Protein AF-A0A212CZQ6-F1 (afdb_monomer_lite)

Sequence (162 aa):
MVTIPPRHYCMVANPVARDAQGTVLFDVTGQVRLRHADLEIRLAQDPFPLFPGEVLEKDITPLQVVLPNTALHLKALLDFEDKNGQKVVAGDEWLFEGPGTYIPQKEVEVIEIIQATVIKQNQALRLRARKECLDRDGKERVTGGVLKRCSRGWGGLSLDCR

Structure (mmCIF, N/CA/C/O backbone):
data_AF-A0A212CZQ6-F1
#
_entry.id   AF-A0A212CZQ6-F1
#
loop_
_atom_site.group_PDB
_atom_site.id
_atom_site.type_symbol
_atom_site.label_atom_id
_atom_site.label_alt_id
_atom_site.label_comp_id
_atom_site.label_asym_id
_atom_site.label_entity_id
_atom_site.label_seq_id
_atom_site.pdbx_PDB_ins_code
_atom_site.Cartn_x
_atom_site.Cartn_y
_atom_site.Cartn_z
_atom_site.occupancy
_atom_site.B_iso_or_equiv
_atom_site.auth_seq_id
_atom_site.auth_comp_id
_atom_site.auth_asym_id
_atom_site.auth_atom_id
_atom_site.pdbx_PDB_model_num
ATOM 1 N N . MET A 1 1 ? -18.126 -9.947 14.428 1.00 79.81 1 MET A N 1
ATOM 2 C CA . MET A 1 1 ? -16.671 -9.878 14.682 1.00 79.81 1 MET A CA 1
ATOM 3 C C . MET A 1 1 ? -15.978 -10.012 13.346 1.00 79.81 1 MET A C 1
ATOM 5 O O . MET A 1 1 ? -16.409 -10.841 12.553 1.00 79.81 1 MET A O 1
ATOM 9 N N . VAL A 1 2 ? -14.994 -9.161 13.078 1.00 87.56 2 VAL A N 1
ATOM 10 C CA . VAL A 1 2 ? -14.232 -9.173 11.828 1.00 87.56 2 VAL A CA 1
ATOM 11 C C . VAL A 1 2 ? -12.947 -9.951 12.074 1.00 87.56 2 VAL A C 1
ATOM 13 O O . VAL A 1 2 ? -12.206 -9.653 13.010 1.00 87.56 2 VAL A O 1
ATOM 16 N N . THR A 1 3 ? -12.705 -10.956 11.240 1.00 92.00 3 THR A N 1
ATOM 17 C CA . THR A 1 3 ? -11.547 -11.846 11.346 1.00 92.00 3 THR A CA 1
ATOM 18 C C . THR A 1 3 ? -10.702 -11.675 10.097 1.00 92.00 3 THR A C 1
ATOM 20 O O . THR A 1 3 ? -11.152 -12.028 9.010 1.00 92.00 3 THR A O 1
ATOM 23 N N . ILE A 1 4 ? -9.494 -11.125 10.229 1.00 92.56 4 ILE A N 1
ATOM 24 C CA . ILE A 1 4 ? -8.614 -10.880 9.080 1.00 92.56 4 ILE A CA 1
ATOM 25 C C . ILE A 1 4 ? -7.600 -12.026 8.990 1.00 92.56 4 ILE A C 1
ATOM 27 O O . ILE A 1 4 ? -6.736 -12.139 9.863 1.00 92.56 4 ILE A O 1
ATOM 31 N N . PRO A 1 5 ? -7.679 -12.889 7.963 1.00 94.06 5 PRO A N 1
ATOM 32 C CA . PRO A 1 5 ? -6.718 -13.966 7.787 1.00 94.06 5 PRO A CA 1
ATOM 33 C C . PRO A 1 5 ? -5.314 -13.428 7.454 1.00 94.06 5 PRO A C 1
ATOM 35 O O . PRO A 1 5 ? -5.162 -12.288 7.000 1.00 94.06 5 PRO A O 1
ATOM 38 N N . PRO A 1 6 ? -4.259 -14.247 7.624 1.00 93.00 6 PRO A N 1
ATOM 39 C CA . PRO A 1 6 ? -2.904 -13.869 7.240 1.00 93.00 6 PRO A CA 1
ATOM 40 C C . PRO A 1 6 ? -2.835 -13.403 5.782 1.00 93.00 6 PRO A C 1
ATOM 42 O O . PRO A 1 6 ? -3.503 -13.961 4.910 1.00 93.00 6 PRO A O 1
ATOM 45 N N . ARG A 1 7 ? -1.998 -12.396 5.507 1.00 92.50 7 ARG A N 1
ATOM 46 C CA . ARG A 1 7 ? -1.831 -11.775 4.176 1.00 92.50 7 ARG A CA 1
ATOM 47 C C . ARG A 1 7 ? -3.092 -11.118 3.600 1.00 92.50 7 ARG A C 1
ATOM 49 O O . ARG A 1 7 ? -3.167 -10.930 2.391 1.00 92.50 7 ARG A O 1
ATOM 56 N N . HIS A 1 8 ? -4.059 -10.764 4.437 1.00 95.06 8 HIS A N 1
ATOM 57 C CA . HIS A 1 8 ? -5.216 -9.971 4.039 1.00 95.06 8 HIS A CA 1
ATOM 58 C C . HIS A 1 8 ? -5.245 -8.651 4.807 1.00 95.06 8 HIS A C 1
ATOM 60 O O . HIS A 1 8 ? -4.565 -8.486 5.823 1.00 95.06 8 HIS A O 1
ATOM 66 N N . TYR A 1 9 ? -6.028 -7.713 4.294 1.00 95.31 9 TYR A N 1
ATOM 67 C CA . TYR A 1 9 ? -6.321 -6.442 4.931 1.00 95.31 9 TYR A CA 1
ATOM 68 C C . TYR A 1 9 ? -7.803 -6.108 4.777 1.00 95.31 9 TYR A C 1
ATOM 70 O O . TYR A 1 9 ? -8.488 -6.647 3.905 1.00 95.31 9 TYR A O 1
ATOM 78 N N . CYS A 1 10 ? -8.292 -5.202 5.612 1.00 94.38 10 CYS A N 1
ATOM 79 C CA . CYS A 1 10 ? -9.579 -4.547 5.417 1.00 94.38 10 CYS A CA 1
ATOM 80 C C . CYS A 1 10 ? -9.426 -3.036 5.612 1.00 94.38 10 CYS A C 1
ATOM 82 O O . CYS A 1 10 ? -8.460 -2.585 6.236 1.00 94.38 10 CYS A O 1
ATOM 84 N N . MET A 1 11 ? -10.380 -2.260 5.100 1.00 94.00 11 MET A N 1
ATOM 85 C CA . MET A 1 11 ? -10.419 -0.810 5.314 1.00 94.00 11 MET A CA 1
ATOM 86 C C . MET A 1 11 ? -11.622 -0.460 6.176 1.00 94.00 11 MET A C 1
ATOM 88 O O . MET A 1 11 ? -12.754 -0.823 5.854 1.00 94.00 11 MET A O 1
ATOM 92 N N . VAL A 1 12 ? -11.359 0.212 7.293 1.00 94.44 12 VAL A N 1
ATOM 93 C CA . VAL A 1 12 ? -12.375 0.679 8.233 1.00 94.44 12 VAL A CA 1
ATOM 94 C C . VAL A 1 12 ? -12.494 2.190 8.096 1.00 94.44 12 VAL A C 1
ATOM 96 O O . VAL A 1 12 ? -11.519 2.911 8.306 1.00 94.44 12 VAL A O 1
ATOM 99 N N . ALA A 1 13 ? -13.691 2.656 7.760 1.00 94.56 13 ALA A N 1
ATOM 100 C CA . ALA A 1 13 ? -14.052 4.060 7.766 1.00 94.56 13 ALA A CA 1
ATOM 101 C C . ALA A 1 13 ? -14.494 4.497 9.164 1.00 94.56 13 ALA A C 1
ATOM 103 O O . ALA A 1 13 ? -15.156 3.751 9.893 1.00 94.56 13 ALA A O 1
ATOM 104 N N . ASN A 1 14 ? -14.151 5.738 9.507 1.00 93.31 14 ASN A N 1
ATOM 105 C CA . ASN A 1 14 ? -14.365 6.336 10.823 1.00 93.31 14 ASN A CA 1
ATOM 106 C C . ASN A 1 14 ? -13.735 5.521 11.967 1.00 93.31 14 ASN A C 1
ATOM 108 O O . ASN A 1 14 ? -14.438 5.164 12.914 1.00 93.31 14 ASN A O 1
ATOM 112 N N . PRO A 1 15 ? -12.431 5.199 11.899 1.00 93.25 15 PRO A N 1
ATOM 113 C CA . PRO A 1 15 ? -11.784 4.358 12.894 1.00 93.25 15 PRO A CA 1
ATOM 114 C C . PRO A 1 15 ? -11.817 4.997 14.283 1.00 93.25 15 PRO A C 1
ATOM 116 O O . PRO A 1 15 ? -11.738 6.222 14.436 1.00 93.25 15 PRO A O 1
ATOM 119 N N . VAL A 1 16 ? -11.860 4.158 15.316 1.00 92.31 16 VAL A N 1
ATOM 120 C CA . VAL A 1 16 ? -11.721 4.623 16.700 1.00 92.31 16 VAL A CA 1
ATOM 121 C C . VAL A 1 16 ? -10.417 5.398 16.922 1.00 92.31 16 VAL A C 1
ATOM 123 O O . VAL A 1 16 ? -9.350 5.065 16.395 1.00 92.31 16 VAL A O 1
ATOM 126 N N . ALA A 1 17 ? -10.497 6.452 17.730 1.00 89.56 17 ALA A N 1
ATOM 127 C CA . ALA A 1 17 ? -9.328 7.151 18.235 1.00 89.56 17 ALA A CA 1
ATOM 128 C C . ALA A 1 17 ? -8.686 6.302 19.341 1.00 89.56 17 ALA A C 1
ATOM 130 O O . ALA A 1 17 ? -9.352 5.913 20.304 1.00 89.56 17 ALA A O 1
ATOM 131 N N . ARG A 1 18 ? -7.394 6.008 19.187 1.00 88.69 18 ARG A N 1
ATOM 132 C CA . ARG A 1 18 ? -6.604 5.253 20.163 1.00 88.69 18 ARG A CA 1
ATOM 133 C C . ARG A 1 18 ? -5.552 6.150 20.799 1.00 88.69 18 ARG A C 1
ATOM 135 O O . ARG A 1 18 ? -5.049 7.063 20.144 1.00 88.69 18 ARG A O 1
ATOM 142 N N . ASP A 1 19 ? -5.248 5.895 22.065 1.00 88.69 19 ASP A N 1
ATOM 143 C CA . ASP A 1 19 ? -4.104 6.503 22.743 1.00 88.69 19 ASP A CA 1
ATOM 144 C C . ASP A 1 19 ? -2.771 5.878 22.282 1.00 88.69 19 ASP A C 1
ATOM 146 O O . ASP A 1 19 ? -2.735 4.954 21.463 1.00 88.69 19 ASP A O 1
ATOM 150 N N . ALA A 1 20 ? -1.654 6.379 22.817 1.00 85.69 20 ALA A N 1
ATOM 151 C CA . ALA A 1 20 ? -0.321 5.853 22.520 1.00 85.69 20 ALA A CA 1
ATOM 152 C C . ALA A 1 20 ? -0.119 4.399 22.997 1.00 85.69 20 ALA A C 1
ATOM 154 O O . ALA A 1 20 ? 0.784 3.721 22.511 1.00 85.69 20 ALA A O 1
ATOM 155 N N . GLN A 1 21 ? -0.945 3.916 23.931 1.00 84.25 21 GLN A N 1
ATOM 156 C CA . GLN A 1 21 ? -0.948 2.532 24.405 1.00 84.25 21 GLN A CA 1
ATOM 157 C C . GLN A 1 21 ? -1.866 1.611 23.577 1.00 84.25 21 GLN A C 1
ATOM 159 O O . GLN A 1 21 ? -1.878 0.402 23.804 1.00 84.25 21 GLN A O 1
ATOM 164 N N . GLY A 1 22 ? -2.610 2.147 22.603 1.00 80.00 22 GLY A N 1
ATOM 165 C CA . GLY A 1 22 ? -3.551 1.394 21.774 1.00 80.00 22 GLY A CA 1
ATOM 166 C C . GLY A 1 22 ? -4.936 1.196 22.400 1.00 80.00 22 GLY A C 1
ATOM 167 O O . GLY A 1 22 ? -5.752 0.464 21.835 1.00 80.00 22 GLY A O 1
ATOM 168 N N . THR A 1 23 ? -5.233 1.848 23.524 1.00 85.12 23 THR A N 1
ATOM 169 C CA . THR A 1 23 ? -6.539 1.810 24.191 1.00 85.12 23 THR A CA 1
ATOM 170 C C . THR A 1 23 ? -7.524 2.737 23.486 1.00 85.12 23 THR A C 1
ATOM 172 O O . THR A 1 23 ? -7.168 3.818 23.019 1.00 85.12 23 THR A O 1
ATOM 175 N N . VAL A 1 24 ? -8.787 2.320 23.409 1.00 87.62 24 VAL A N 1
ATOM 176 C CA . VAL A 1 24 ? -9.865 3.110 22.800 1.00 87.62 24 VAL A CA 1
ATOM 177 C C . VAL A 1 24 ? -10.220 4.298 23.694 1.00 87.62 24 VAL A C 1
ATOM 179 O O . VAL A 1 24 ? -10.447 4.132 24.892 1.00 87.62 24 VAL A O 1
ATOM 182 N N . LEU A 1 25 ? -10.289 5.492 23.104 1.00 88.44 25 LEU A N 1
ATOM 183 C CA . LEU A 1 25 ? -10.687 6.711 23.802 1.00 88.44 25 LEU A CA 1
ATOM 184 C C . LEU A 1 25 ? -12.213 6.841 23.862 1.00 88.44 25 LEU A C 1
ATOM 186 O O . LEU A 1 25 ? -12.910 6.638 22.865 1.00 88.44 25 LEU A O 1
ATOM 190 N N . PHE A 1 26 ? -12.715 7.251 25.024 1.00 88.38 26 PHE A N 1
ATOM 191 C CA . PHE A 1 26 ? -14.130 7.530 25.262 1.00 88.38 26 PHE A CA 1
ATOM 192 C C . PHE A 1 26 ? -14.348 9.024 25.500 1.00 88.38 26 PHE A C 1
ATOM 194 O O . PHE A 1 26 ? -13.479 9.717 26.030 1.00 88.38 26 PHE A O 1
ATOM 201 N N . ASP A 1 27 ? -15.508 9.514 25.082 1.00 87.12 27 ASP A N 1
ATOM 202 C CA . ASP A 1 27 ? -15.975 10.866 25.361 1.00 87.12 27 ASP A CA 1
ATOM 203 C C . ASP A 1 27 ? -16.577 10.967 26.775 1.00 87.12 27 ASP A C 1
ATOM 205 O O . ASP A 1 27 ? -16.827 9.957 27.439 1.00 87.12 27 ASP A O 1
ATOM 209 N N . VAL A 1 28 ? -16.864 12.187 27.233 1.00 88.31 28 VAL A N 1
ATOM 210 C CA . VAL A 1 28 ? -17.468 12.473 28.551 1.00 88.31 28 VAL A CA 1
ATOM 211 C C . VAL A 1 28 ? -18.821 11.783 28.768 1.00 88.31 28 VAL A C 1
ATOM 213 O O . VAL A 1 28 ? -19.244 11.576 29.901 1.00 88.31 28 VAL A O 1
ATOM 216 N N . THR A 1 29 ? -19.494 11.409 27.681 1.00 87.50 29 THR A N 1
ATOM 217 C CA . THR A 1 29 ? -20.778 10.695 27.660 1.00 87.50 29 THR A CA 1
ATOM 218 C C . THR A 1 29 ? -20.631 9.171 27.718 1.00 87.50 29 THR A C 1
ATOM 220 O O . THR A 1 29 ? -21.634 8.462 27.773 1.00 87.50 29 THR A O 1
ATOM 223 N N . GLY A 1 30 ? -19.401 8.647 27.687 1.00 83.56 30 GLY A N 1
ATOM 224 C CA . GLY A 1 30 ? -19.118 7.214 27.583 1.00 83.56 30 GLY A CA 1
ATOM 225 C C . GLY A 1 30 ? -19.221 6.655 26.159 1.00 83.56 30 GLY A C 1
ATOM 226 O O . GLY A 1 30 ? -19.058 5.450 25.966 1.00 83.56 30 GLY A O 1
ATOM 227 N N . GLN A 1 31 ? -19.468 7.499 25.151 1.00 86.56 31 GLN A N 1
ATOM 228 C CA . GLN A 1 31 ? -19.434 7.090 23.747 1.00 86.56 31 GLN A CA 1
ATOM 229 C C . GLN A 1 31 ? -17.990 6.969 23.242 1.00 86.56 31 GLN A C 1
ATOM 231 O O . GLN A 1 31 ? -17.095 7.685 23.684 1.00 86.56 31 GLN A O 1
ATOM 236 N N . VAL A 1 32 ? -17.750 6.056 22.301 1.00 88.38 32 VAL A N 1
ATOM 237 C CA . VAL A 1 32 ? -16.430 5.871 21.687 1.00 88.38 32 VAL A CA 1
ATOM 238 C C . VAL A 1 32 ? -16.084 7.067 20.805 1.00 88.38 32 VAL A C 1
ATOM 240 O O . VAL A 1 32 ? -16.889 7.485 19.972 1.00 88.38 32 VAL A O 1
ATOM 243 N N . ARG A 1 33 ? -14.868 7.595 20.954 1.00 90.00 33 ARG A N 1
ATOM 244 C CA . ARG A 1 33 ? -14.374 8.693 20.125 1.00 90.00 33 ARG A CA 1
ATOM 245 C C . ARG A 1 33 ? -13.879 8.156 18.784 1.00 90.00 33 ARG A C 1
ATOM 247 O O . ARG A 1 33 ? -12.990 7.307 18.745 1.00 90.00 33 ARG A O 1
ATOM 254 N N . LEU A 1 34 ? -14.423 8.676 17.687 1.00 90.94 34 LEU A N 1
ATOM 255 C CA . LEU A 1 34 ? -14.062 8.286 16.321 1.00 90.94 34 LEU A CA 1
ATOM 256 C C . LEU A 1 34 ? -13.257 9.384 15.622 1.00 90.94 34 LEU A C 1
ATOM 258 O O . LEU A 1 34 ? -13.418 10.574 15.901 1.00 90.94 34 LEU A O 1
ATOM 262 N N . ARG A 1 35 ? -12.414 8.981 14.672 1.00 89.88 35 ARG A N 1
ATOM 263 C CA . ARG A 1 35 ? -11.807 9.878 13.686 1.00 89.88 35 ARG A CA 1
ATOM 264 C C . ARG A 1 35 ? -12.723 9.949 12.471 1.00 89.88 35 ARG A C 1
ATOM 266 O O . ARG A 1 35 ? -12.646 9.113 11.577 1.00 89.88 35 ARG A O 1
ATOM 273 N N . HIS A 1 36 ? -13.641 10.910 12.481 1.00 87.38 36 HIS A N 1
ATOM 274 C CA . HIS A 1 36 ? -14.606 11.083 11.397 1.00 87.38 36 HIS A CA 1
ATOM 275 C C . HIS A 1 36 ? -13.915 11.402 10.066 1.00 87.38 36 HIS A C 1
ATOM 277 O O . HIS A 1 36 ? -12.978 12.196 10.040 1.00 87.38 36 HIS A O 1
ATOM 283 N N . ALA A 1 37 ? -14.416 10.802 8.982 1.00 87.62 37 ALA A N 1
ATOM 284 C CA . ALA A 1 37 ? -13.892 10.935 7.619 1.00 87.62 37 ALA A CA 1
ATOM 285 C C . ALA A 1 37 ? -12.425 10.495 7.448 1.00 87.62 37 ALA A C 1
ATOM 287 O O . ALA A 1 37 ? -11.780 10.863 6.470 1.00 87.62 37 ALA A O 1
ATOM 288 N N . ASP A 1 38 ? -11.909 9.693 8.383 1.00 90.31 38 ASP A N 1
ATOM 289 C CA . ASP A 1 38 ? -10.610 9.041 8.261 1.00 90.31 38 ASP A CA 1
ATOM 290 C C . ASP A 1 38 ? -10.790 7.566 7.883 1.00 90.31 38 ASP A C 1
ATOM 292 O O . ASP A 1 38 ? -11.832 6.955 8.150 1.00 90.31 38 ASP A O 1
ATOM 296 N N . LEU A 1 39 ? -9.749 6.995 7.285 1.00 91.56 39 LEU A N 1
ATOM 297 C CA . LEU A 1 39 ? -9.669 5.588 6.916 1.00 91.56 39 LEU A CA 1
ATOM 298 C C . LEU A 1 39 ? -8.528 4.919 7.680 1.00 91.56 39 LEU A C 1
ATOM 300 O O . LEU A 1 39 ? -7.462 5.499 7.894 1.00 91.56 39 LEU A O 1
ATOM 304 N N . GLU A 1 40 ? -8.736 3.673 8.085 1.00 91.94 40 GLU A N 1
ATOM 305 C CA . GLU A 1 40 ? -7.710 2.851 8.719 1.00 91.94 40 GLU A CA 1
ATOM 306 C C . GLU A 1 40 ? -7.614 1.496 8.032 1.00 91.94 40 GLU A C 1
ATOM 308 O O . GLU A 1 40 ? -8.595 0.762 7.895 1.00 91.94 40 GLU A O 1
ATOM 313 N N . ILE A 1 41 ? -6.395 1.150 7.633 1.00 93.06 41 ILE A N 1
ATOM 314 C CA . ILE A 1 41 ? -6.083 -0.143 7.041 1.00 93.06 41 ILE A CA 1
ATOM 315 C C . ILE A 1 41 ? -5.674 -1.078 8.173 1.00 93.06 41 ILE A C 1
ATOM 317 O O . ILE A 1 41 ? -4.658 -0.860 8.835 1.00 93.06 41 ILE A O 1
ATOM 321 N N . ARG A 1 42 ? -6.470 -2.124 8.403 1.00 92.19 42 ARG A N 1
ATOM 322 C CA . ARG A 1 42 ? -6.178 -3.155 9.408 1.00 92.19 42 ARG A CA 1
ATOM 323 C C . ARG A 1 42 ? -5.612 -4.388 8.718 1.00 92.19 42 ARG A C 1
ATOM 325 O O . ARG A 1 42 ? -6.173 -4.871 7.736 1.00 92.19 42 ARG A O 1
ATOM 332 N N . LEU A 1 43 ? -4.484 -4.873 9.230 1.00 93.44 43 LEU A N 1
ATOM 333 C CA . LEU A 1 43 ? -3.830 -6.106 8.788 1.00 93.44 43 LEU A CA 1
ATOM 334 C C . LEU A 1 43 ? -4.314 -7.295 9.630 1.00 93.44 43 LEU A C 1
ATOM 336 O O . LEU A 1 43 ? -5.190 -7.151 10.481 1.00 93.44 43 LEU A O 1
ATOM 340 N N . ALA A 1 44 ? -3.732 -8.471 9.400 1.00 92.94 44 ALA A N 1
ATOM 341 C CA . ALA A 1 44 ? -3.990 -9.658 10.206 1.00 92.94 44 ALA A CA 1
ATOM 342 C C . ALA A 1 44 ? -3.747 -9.380 11.702 1.00 92.94 44 ALA A C 1
ATOM 344 O O . ALA A 1 44 ? -2.634 -9.047 12.108 1.00 92.94 44 ALA A O 1
ATOM 345 N N . GLN A 1 45 ? -4.803 -9.522 12.498 1.00 90.44 45 GLN A N 1
ATOM 346 C CA . GLN A 1 45 ? -4.815 -9.324 13.945 1.00 90.44 45 GLN A CA 1
ATOM 347 C C . GLN A 1 45 ? -5.895 -10.211 14.572 1.00 90.44 45 GLN A C 1
ATOM 349 O O . GLN A 1 45 ? -6.678 -10.843 13.853 1.00 90.44 45 GLN A O 1
ATOM 354 N N . ASP A 1 46 ? -5.951 -10.235 15.902 1.00 89.94 46 ASP A N 1
ATOM 355 C CA . ASP A 1 46 ? -6.986 -10.970 16.625 1.00 89.94 46 ASP A CA 1
ATOM 356 C C . ASP A 1 46 ? -8.397 -10.489 16.235 1.00 89.94 46 ASP A C 1
ATOM 358 O O . ASP A 1 46 ? -8.582 -9.307 15.920 1.00 89.94 46 ASP A O 1
ATOM 362 N N . PRO A 1 47 ? -9.405 -11.385 16.233 1.00 93.31 47 PRO A N 1
ATOM 363 C CA . PRO A 1 47 ? -10.759 -11.033 15.829 1.00 93.31 47 PRO A CA 1
ATOM 364 C C . PRO A 1 47 ? -11.279 -9.844 16.642 1.00 93.31 47 PRO A C 1
ATOM 366 O O . PRO A 1 47 ? -11.339 -9.900 17.870 1.00 93.31 47 PRO A O 1
ATOM 369 N N . PHE A 1 48 ? -11.687 -8.775 15.959 1.00 90.38 48 PHE A N 1
ATOM 370 C CA . PHE A 1 48 ? -12.099 -7.531 16.610 1.00 90.38 48 PHE A CA 1
ATOM 371 C C . PHE A 1 48 ? -13.570 -7.200 16.324 1.00 90.38 48 PHE A C 1
ATOM 373 O O . PHE A 1 48 ? -14.103 -7.518 15.251 1.00 90.38 48 PHE A O 1
ATOM 380 N N . PRO A 1 49 ? -14.275 -6.579 17.282 1.00 91.50 49 PRO A N 1
ATOM 381 C CA . PRO A 1 49 ? -15.574 -5.979 17.021 1.00 91.50 49 PRO A CA 1
ATOM 382 C C . PRO A 1 49 ? -15.413 -4.650 16.268 1.00 91.50 49 PRO A C 1
ATOM 384 O O . PRO A 1 49 ? -14.386 -3.984 16.384 1.00 91.50 49 PRO A O 1
ATOM 387 N N . LEU A 1 50 ? -16.446 -4.260 15.520 1.00 91.00 50 LEU A N 1
ATOM 388 C CA . LEU A 1 50 ? -16.590 -2.883 15.046 1.00 91.00 50 LEU A CA 1
ATOM 389 C C . LEU A 1 50 ? -17.308 -2.083 16.130 1.00 91.00 50 LEU A C 1
ATOM 391 O O . LEU A 1 50 ? -18.302 -2.557 16.689 1.00 91.00 50 LEU A O 1
ATOM 395 N N . PHE A 1 51 ? -16.797 -0.898 16.441 1.00 90.69 51 PHE A N 1
ATOM 396 C CA . PHE A 1 51 ? -17.434 -0.005 17.406 1.00 90.69 51 PHE A CA 1
ATOM 397 C C . PHE A 1 51 ? -18.616 0.749 16.775 1.00 90.69 51 PHE A C 1
ATOM 399 O O . PHE A 1 51 ? -18.678 0.882 15.552 1.00 90.69 51 PHE A O 1
ATOM 406 N N . PRO A 1 52 ? -19.568 1.263 17.579 1.00 90.75 52 PRO A N 1
ATOM 407 C CA . PRO A 1 52 ? -20.673 2.059 17.053 1.00 90.75 52 PRO A CA 1
ATOM 408 C C . PRO A 1 52 ? -20.165 3.252 16.228 1.00 90.75 52 PRO A C 1
ATOM 410 O O . PRO A 1 52 ? -19.502 4.134 16.766 1.00 90.75 52 PRO A O 1
ATOM 413 N N . GLY A 1 53 ? -20.485 3.268 14.931 1.00 89.62 53 GLY A N 1
ATOM 414 C CA . GLY A 1 53 ? -20.075 4.304 13.975 1.00 89.62 53 GLY A CA 1
ATOM 415 C C . GLY A 1 53 ? -18.864 3.947 13.103 1.00 89.62 53 GLY A C 1
ATOM 416 O O . GLY A 1 53 ? -18.660 4.606 12.083 1.00 89.62 53 GLY A O 1
ATOM 417 N N . GLU A 1 54 ? -18.115 2.890 13.432 1.00 92.56 54 GLU A N 1
ATOM 418 C CA . GLU A 1 54 ? -17.156 2.302 12.492 1.00 92.56 54 GLU A CA 1
ATOM 419 C C . GLU A 1 54 ? -17.913 1.577 11.376 1.00 92.56 54 GLU A C 1
ATOM 421 O O . GLU A 1 54 ? -18.856 0.821 11.628 1.00 92.56 54 GLU A O 1
ATOM 426 N N . VAL A 1 55 ? -17.475 1.776 10.136 1.00 92.12 55 VAL A N 1
ATOM 427 C CA . VAL A 1 55 ? -18.036 1.093 8.968 1.00 92.12 55 VAL A CA 1
ATOM 428 C C . VAL A 1 55 ? -16.913 0.366 8.251 1.00 92.12 55 VAL A C 1
ATOM 430 O O . VAL A 1 55 ? -15.840 0.923 8.037 1.00 92.12 55 VAL A O 1
ATOM 433 N N . LEU A 1 56 ? -17.143 -0.890 7.879 1.00 92.31 56 LEU A N 1
ATOM 434 C CA . LEU A 1 56 ? -16.212 -1.623 7.031 1.00 92.31 56 LEU A CA 1
ATOM 435 C C . LEU A 1 56 ? -16.405 -1.134 5.593 1.00 92.31 56 LEU A C 1
ATOM 437 O O . LEU A 1 56 ? -17.384 -1.489 4.945 1.00 92.31 56 LEU A O 1
ATOM 441 N N . GLU A 1 57 ? -15.515 -0.262 5.128 1.00 92.12 57 GLU A N 1
ATOM 442 C CA . GLU A 1 57 ? -15.593 0.295 3.775 1.00 92.12 57 GLU A CA 1
ATOM 443 C C . GLU A 1 57 ? -15.171 -0.742 2.737 1.00 92.12 57 GLU A C 1
ATOM 445 O O . GLU A 1 57 ? -15.809 -0.893 1.697 1.00 92.12 57 GLU A O 1
ATOM 450 N N . LYS A 1 58 ? -14.103 -1.487 3.038 1.00 91.75 58 LYS A N 1
ATOM 451 C CA . LYS A 1 58 ? -13.629 -2.579 2.193 1.00 91.75 58 LYS A CA 1
ATOM 452 C C . LYS A 1 58 ? -13.485 -3.842 3.011 1.00 91.75 58 LYS A C 1
ATOM 454 O O . LYS A 1 58 ? -12.743 -3.875 3.998 1.00 91.75 58 LYS A O 1
ATOM 459 N N . ASP A 1 59 ? -14.182 -4.870 2.546 1.00 92.38 59 ASP A N 1
ATOM 460 C CA . ASP A 1 59 ? -14.127 -6.215 3.093 1.00 92.38 59 ASP A CA 1
ATOM 461 C C . ASP A 1 59 ? -12.720 -6.821 2.999 1.00 92.38 59 ASP A C 1
ATOM 463 O O . ASP A 1 59 ? -11.787 -6.277 2.397 1.00 92.38 59 ASP A O 1
ATOM 467 N N . ILE A 1 60 ? -12.577 -7.989 3.620 1.00 93.50 60 ILE A N 1
ATOM 468 C CA . ILE A 1 60 ? -11.338 -8.758 3.682 1.00 93.50 60 ILE A CA 1
ATOM 469 C C . ILE A 1 60 ? -10.806 -8.999 2.263 1.00 93.50 60 ILE A C 1
ATOM 471 O O . ILE A 1 60 ? -11.364 -9.771 1.487 1.00 93.50 60 ILE A O 1
ATOM 475 N N . THR A 1 61 ? -9.693 -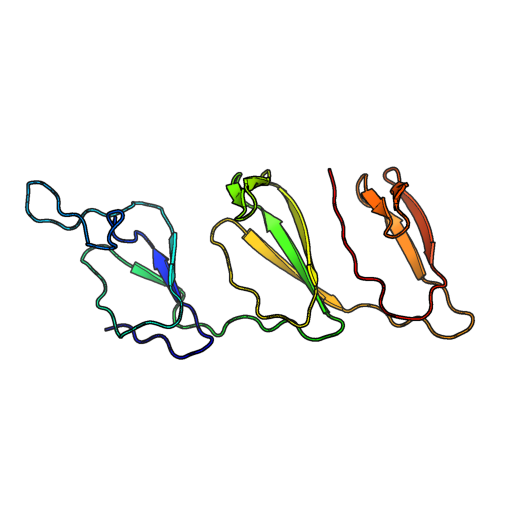8.347 1.945 1.00 93.88 61 THR A N 1
ATOM 476 C CA . THR A 1 61 ? -9.048 -8.389 0.633 1.00 93.88 61 THR A CA 1
ATOM 477 C C . THR A 1 61 ? -7.620 -8.914 0.794 1.00 93.88 61 THR A C 1
ATOM 479 O O . THR A 1 61 ? -6.930 -8.506 1.731 1.00 93.88 61 THR A O 1
ATOM 482 N N . PRO A 1 62 ? -7.131 -9.815 -0.075 1.00 94.38 62 PRO A N 1
ATOM 483 C CA . PRO A 1 62 ? -5.738 -10.248 -0.029 1.00 94.38 62 PRO A CA 1
ATOM 484 C C . PRO A 1 62 ? -4.786 -9.083 -0.332 1.00 94.38 62 PRO A C 1
ATOM 486 O O . PRO A 1 62 ? -5.070 -8.225 -1.169 1.00 94.38 62 PRO A O 1
ATOM 489 N N . LEU A 1 63 ? -3.635 -9.062 0.340 1.00 94.00 63 LEU A N 1
ATOM 490 C CA . LEU A 1 63 ? -2.559 -8.121 0.045 1.00 94.00 63 LEU A CA 1
ATOM 491 C C . LEU A 1 63 ? -1.982 -8.396 -1.345 1.00 94.00 63 LEU A C 1
ATOM 493 O O . LEU A 1 63 ? -1.814 -9.548 -1.757 1.00 94.00 63 LEU A O 1
ATOM 497 N N . GLN A 1 64 ? -1.639 -7.325 -2.053 1.00 90.88 64 GLN A N 1
ATOM 498 C CA . GLN A 1 64 ? -1.101 -7.427 -3.399 1.00 90.88 64 GLN A CA 1
ATOM 499 C C . GLN A 1 64 ? 0.363 -7.867 -3.350 1.00 90.88 64 GLN A C 1
ATOM 501 O O . GLN A 1 64 ? 1.235 -7.158 -2.845 1.00 90.88 64 GLN A O 1
ATOM 506 N N . VAL A 1 65 ? 0.636 -9.055 -3.887 1.00 92.75 65 VAL A N 1
ATOM 507 C CA . VAL A 1 65 ? 1.997 -9.575 -4.030 1.00 92.75 65 VAL A CA 1
ATOM 508 C C . VAL A 1 65 ? 2.555 -9.123 -5.371 1.00 92.75 65 VAL A C 1
ATOM 510 O O . VAL A 1 65 ? 2.003 -9.433 -6.426 1.00 92.75 65 VAL A O 1
ATOM 513 N N . VAL A 1 66 ? 3.666 -8.400 -5.320 1.00 93.25 66 VAL A N 1
ATOM 514 C CA . VAL A 1 66 ? 4.397 -7.922 -6.489 1.00 93.25 66 VAL A CA 1
ATOM 515 C C . VAL A 1 66 ? 5.446 -8.962 -6.832 1.00 93.25 66 VAL A C 1
ATOM 517 O O . VAL A 1 66 ? 6.306 -9.302 -6.015 1.00 93.25 66 VAL A O 1
ATOM 520 N N . LEU A 1 67 ? 5.332 -9.516 -8.034 1.00 92.38 67 LEU A N 1
ATOM 521 C CA . LEU A 1 67 ? 6.197 -10.585 -8.515 1.00 92.38 67 LEU A CA 1
ATOM 522 C C . LEU A 1 67 ? 7.597 -10.051 -8.854 1.00 92.38 67 LEU A C 1
ATOM 524 O O . LEU A 1 67 ? 7.753 -8.860 -9.148 1.00 92.38 67 LEU A O 1
ATOM 528 N N . PRO A 1 68 ? 8.623 -10.926 -8.884 1.00 90.62 68 PRO A N 1
ATOM 529 C CA . PRO A 1 68 ? 9.882 -10.585 -9.522 1.00 90.62 68 PRO A CA 1
ATOM 530 C C . PRO A 1 68 ? 9.605 -10.131 -10.947 1.00 90.62 68 PRO A C 1
ATOM 532 O O . PRO A 1 68 ? 8.737 -10.671 -11.633 1.00 90.62 68 PRO A O 1
ATOM 535 N N . ASN A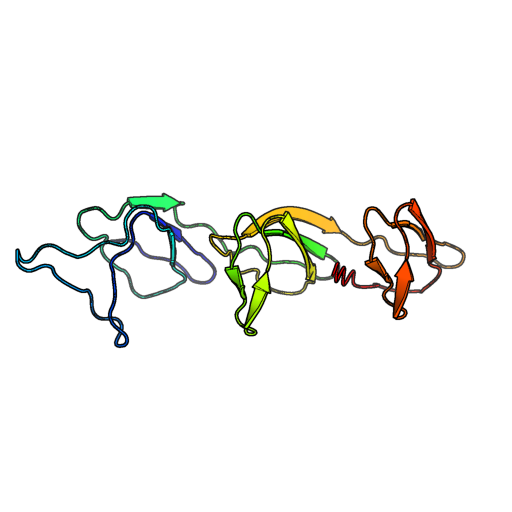 1 69 ? 10.374 -9.163 -11.405 1.00 88.62 69 ASN A N 1
ATOM 536 C CA . ASN A 1 69 ? 10.181 -8.565 -12.708 1.00 88.62 69 ASN A CA 1
ATOM 537 C C . ASN A 1 69 ? 8.823 -7.850 -12.906 1.00 88.62 69 ASN A C 1
ATOM 539 O O . ASN A 1 69 ? 8.347 -7.715 -14.040 1.00 88.62 69 ASN A O 1
ATOM 543 N N . THR A 1 70 ? 8.221 -7.350 -11.825 1.00 91.31 70 THR A N 1
ATOM 544 C CA . THR A 1 70 ? 7.078 -6.429 -11.877 1.00 91.31 70 THR A CA 1
ATOM 545 C C . THR A 1 70 ? 7.256 -5.291 -10.875 1.00 91.31 70 THR A C 1
ATOM 547 O O . THR A 1 70 ? 7.996 -5.430 -9.899 1.00 91.31 70 THR A O 1
ATOM 550 N N . ALA A 1 71 ? 6.607 -4.162 -11.136 1.00 92.25 71 ALA A N 1
ATOM 551 C CA . ALA A 1 71 ? 6.552 -3.016 -10.242 1.00 92.25 71 ALA A CA 1
ATOM 552 C C . ALA A 1 71 ? 5.130 -2.444 -10.194 1.00 92.25 71 ALA A C 1
ATOM 554 O O . ALA A 1 71 ? 4.376 -2.581 -11.158 1.00 92.25 71 ALA A O 1
ATOM 555 N N . LEU A 1 72 ? 4.761 -1.804 -9.087 1.00 93.75 72 LEU A N 1
ATOM 556 C CA . LEU A 1 72 ? 3.510 -1.049 -8.983 1.00 93.75 72 LEU A CA 1
ATOM 557 C C . LEU A 1 72 ? 3.788 0.426 -9.199 1.00 93.75 72 LEU A C 1
ATOM 559 O O . LEU A 1 72 ? 4.648 0.980 -8.519 1.00 93.75 72 LEU A O 1
ATOM 563 N N . HIS A 1 73 ? 3.049 1.047 -10.112 1.00 92.56 73 HIS A N 1
ATOM 564 C CA . HIS A 1 73 ? 3.002 2.495 -10.258 1.00 92.56 73 HIS A CA 1
ATOM 565 C C . HIS A 1 73 ? 2.027 3.057 -9.237 1.00 92.56 73 HIS A C 1
ATOM 567 O O . HIS A 1 73 ? 0.822 2.799 -9.295 1.00 92.56 73 HIS A O 1
ATOM 573 N N . LEU A 1 74 ? 2.589 3.775 -8.274 1.00 93.31 74 LEU A N 1
ATOM 574 C CA . LEU A 1 74 ? 1.879 4.377 -7.163 1.00 93.31 74 LEU A CA 1
ATOM 575 C C . LEU A 1 74 ? 1.790 5.881 -7.377 1.00 93.31 74 LEU A C 1
ATOM 577 O O . LEU A 1 74 ? 2.716 6.490 -7.918 1.00 93.31 74 LEU A O 1
ATOM 581 N N . LYS A 1 75 ? 0.682 6.467 -6.933 1.00 92.12 75 LYS A N 1
ATOM 582 C CA . LYS A 1 75 ? 0.469 7.909 -6.945 1.00 92.12 75 LYS A CA 1
ATOM 583 C C . LYS A 1 75 ? -0.117 8.379 -5.626 1.00 92.12 75 LYS A C 1
ATOM 585 O O . LYS A 1 75 ? -1.080 7.797 -5.132 1.00 92.12 75 LYS A O 1
ATOM 590 N N . ALA A 1 76 ? 0.435 9.456 -5.083 1.00 93.31 76 ALA A N 1
ATOM 591 C CA . ALA A 1 76 ? -0.128 10.124 -3.920 1.00 93.31 76 ALA A CA 1
ATOM 592 C C . ALA A 1 76 ? -1.405 10.888 -4.300 1.00 93.31 76 ALA A C 1
ATOM 594 O O . ALA A 1 76 ? -1.415 11.679 -5.247 1.00 93.31 76 ALA A O 1
ATOM 595 N N . LEU A 1 77 ? -2.480 10.669 -3.546 1.00 91.56 77 LEU A N 1
ATOM 596 C CA . LEU A 1 77 ? -3.727 11.431 -3.641 1.00 91.56 77 LEU A CA 1
ATOM 597 C C . LEU A 1 77 ? -3.687 12.705 -2.794 1.00 91.56 77 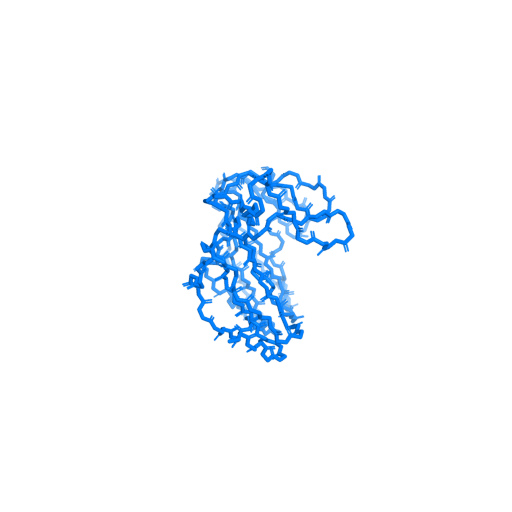LEU A C 1
ATOM 599 O O . LEU A 1 77 ? -4.313 13.701 -3.148 1.00 91.56 77 LEU A O 1
ATOM 603 N N . LEU A 1 78 ? -2.975 12.654 -1.672 1.00 91.19 78 LEU A N 1
ATOM 604 C CA . LEU A 1 78 ? -2.906 13.699 -0.657 1.00 91.19 78 LEU A CA 1
ATOM 605 C C . LEU A 1 78 ? -1.449 13.916 -0.251 1.00 91.19 78 LEU A C 1
ATOM 607 O O . LEU A 1 78 ? -0.620 13.026 -0.437 1.00 91.19 78 LEU A O 1
ATOM 611 N N . ASP A 1 79 ? -1.161 15.072 0.338 1.00 92.12 79 ASP A N 1
ATOM 612 C CA . ASP A 1 79 ? 0.139 15.332 0.950 1.00 92.12 79 ASP A CA 1
ATOM 613 C C . ASP A 1 79 ? 0.264 14.492 2.227 1.00 92.12 79 ASP A C 1
ATOM 615 O O . ASP A 1 79 ? -0.586 14.579 3.120 1.00 92.12 79 ASP A O 1
ATOM 619 N N . PHE A 1 80 ? 1.319 13.688 2.335 1.00 90.88 80 PHE A N 1
ATOM 620 C CA . PHE A 1 80 ? 1.583 12.904 3.539 1.00 90.88 80 PHE A CA 1
ATOM 621 C C . PHE A 1 80 ? 3.078 12.754 3.807 1.00 90.88 80 PHE A C 1
ATOM 623 O O . PHE A 1 80 ? 3.928 12.972 2.945 1.00 90.88 80 PHE A O 1
ATOM 630 N N . GLU A 1 81 ? 3.404 12.397 5.043 1.00 89.25 81 GLU A N 1
ATOM 631 C CA . GLU A 1 81 ? 4.768 12.064 5.435 1.00 89.25 81 GLU A CA 1
ATOM 632 C C . GLU A 1 81 ? 4.933 10.547 5.373 1.00 89.25 81 GLU A C 1
ATOM 634 O O . GLU A 1 81 ? 4.226 9.803 6.057 1.00 89.25 81 GLU A O 1
ATOM 639 N N . ASP A 1 82 ? 5.848 10.078 4.526 1.00 83.81 82 ASP A N 1
ATOM 640 C CA . ASP A 1 82 ? 6.167 8.658 4.448 1.00 83.81 82 ASP A CA 1
ATOM 641 C C . ASP A 1 82 ? 6.900 8.191 5.721 1.00 83.81 82 ASP A C 1
ATOM 643 O O . ASP A 1 82 ? 7.416 8.989 6.506 1.00 83.81 82 ASP A O 1
ATOM 647 N N . LYS A 1 83 ? 7.010 6.873 5.921 1.00 80.25 83 LYS A N 1
ATOM 648 C CA . LYS A 1 83 ? 7.680 6.248 7.078 1.00 80.25 83 LYS A CA 1
ATOM 649 C C . LYS A 1 83 ? 9.124 6.715 7.277 1.00 80.25 83 LYS A C 1
ATOM 651 O O . LYS A 1 83 ? 9.636 6.660 8.391 1.00 80.25 83 LYS A O 1
ATOM 656 N N . ASN A 1 84 ? 9.768 7.172 6.206 1.00 81.44 84 ASN A N 1
ATOM 657 C CA . ASN A 1 84 ? 11.133 7.690 6.219 1.00 81.44 84 ASN A CA 1
ATOM 658 C C . ASN A 1 84 ? 11.215 9.181 6.609 1.00 81.44 84 ASN A C 1
ATOM 660 O O . ASN A 1 84 ? 12.304 9.749 6.612 1.00 81.44 84 ASN A O 1
ATOM 664 N N . GLY A 1 85 ? 10.084 9.830 6.909 1.00 82.19 85 GLY A N 1
ATOM 665 C CA . GLY A 1 85 ? 9.996 11.268 7.181 1.00 82.19 85 GLY A CA 1
ATOM 666 C C . GLY A 1 85 ? 10.100 12.139 5.926 1.00 82.19 85 GLY A C 1
ATOM 667 O O . GLY A 1 85 ? 10.283 13.352 6.024 1.00 82.19 85 GLY A O 1
ATOM 668 N N . GLN A 1 86 ? 10.012 11.534 4.738 1.00 85.69 86 GLN A N 1
ATOM 669 C CA . GLN A 1 86 ? 9.992 12.266 3.480 1.00 85.69 86 GLN A CA 1
ATOM 670 C C . GLN A 1 86 ? 8.573 12.764 3.212 1.00 85.69 86 GLN A C 1
ATOM 672 O O . GLN A 1 86 ? 7.615 11.994 3.265 1.00 85.69 86 GLN A O 1
ATOM 677 N N . LYS A 1 87 ? 8.448 14.062 2.936 1.00 89.12 87 LYS A N 1
ATOM 678 C CA . LYS A 1 87 ? 7.180 14.676 2.541 1.00 89.12 87 LYS A CA 1
ATOM 679 C C . LYS A 1 87 ? 6.896 14.309 1.094 1.00 89.12 87 LYS A C 1
ATOM 681 O O . LYS A 1 87 ? 7.670 14.688 0.219 1.00 89.12 87 LYS A O 1
ATOM 686 N N . VAL A 1 88 ? 5.816 13.572 0.884 1.00 89.06 88 VAL A N 1
ATOM 687 C CA . VAL A 1 88 ? 5.275 13.242 -0.431 1.00 89.06 88 VAL A CA 1
ATOM 688 C C . VAL A 1 88 ? 4.156 14.233 -0.718 1.00 89.06 88 VAL A C 1
ATOM 690 O O . VAL A 1 88 ? 3.284 14.447 0.128 1.00 89.06 88 VAL A O 1
ATOM 693 N N . VAL A 1 89 ? 4.208 14.866 -1.884 1.00 91.31 89 VAL A N 1
ATOM 694 C CA . VAL A 1 89 ? 3.211 15.835 -2.339 1.00 91.31 89 VAL A CA 1
ATOM 695 C C . VAL A 1 89 ? 2.138 15.111 -3.152 1.00 91.31 89 VAL A C 1
ATOM 697 O O . VAL A 1 89 ? 2.397 14.128 -3.849 1.00 91.31 89 VAL A O 1
ATOM 700 N N . ALA A 1 90 ? 0.902 15.589 -3.079 1.00 91.19 90 ALA A N 1
ATOM 701 C CA . ALA A 1 90 ? -0.204 15.090 -3.873 1.00 91.19 90 ALA A CA 1
ATOM 702 C C . ALA A 1 90 ? 0.135 15.155 -5.372 1.00 91.19 90 ALA A C 1
ATOM 704 O O . ALA A 1 90 ? 0.493 16.199 -5.919 1.00 91.19 90 ALA A O 1
ATOM 705 N N . GLY A 1 91 ? -0.025 14.026 -6.058 1.00 89.06 91 GLY A N 1
ATOM 706 C CA . GLY A 1 91 ? 0.338 13.872 -7.463 1.00 89.06 91 GLY A CA 1
ATOM 707 C C . GLY A 1 91 ? 1.757 13.363 -7.710 1.00 89.06 91 GLY A C 1
ATOM 708 O O . GLY A 1 91 ? 2.072 13.080 -8.871 1.00 89.06 91 GLY A O 1
ATOM 709 N N . ASP A 1 92 ? 2.570 13.190 -6.665 1.00 88.69 92 ASP A N 1
ATOM 710 C CA . ASP A 1 92 ? 3.845 12.489 -6.775 1.00 88.69 92 ASP A CA 1
ATOM 711 C C . ASP A 1 92 ? 3.610 11.037 -7.182 1.00 88.69 92 ASP A C 1
ATOM 713 O O . ASP A 1 92 ? 2.659 10.380 -6.751 1.00 88.69 92 ASP A O 1
ATOM 717 N N . GLU A 1 93 ? 4.487 10.549 -8.052 1.00 89.62 93 GLU A N 1
ATOM 718 C CA . GLU A 1 93 ? 4.412 9.224 -8.649 1.00 89.62 93 GLU A CA 1
ATOM 719 C C . GLU A 1 93 ? 5.727 8.496 -8.399 1.00 89.62 93 GLU A C 1
ATOM 721 O O . GLU A 1 93 ? 6.796 9.026 -8.700 1.00 89.62 93 GLU A O 1
ATOM 726 N N . TRP A 1 94 ? 5.650 7.265 -7.904 1.00 89.12 94 TRP A N 1
ATOM 727 C CA . TRP A 1 94 ? 6.822 6.421 -7.688 1.00 89.12 94 TRP A CA 1
ATOM 728 C C . TRP A 1 94 ? 6.512 4.965 -8.011 1.00 89.12 94 TRP A C 1
ATOM 730 O O . TRP A 1 94 ? 5.377 4.583 -8.316 1.00 89.12 94 TRP A O 1
ATOM 740 N N . LEU A 1 95 ? 7.555 4.141 -7.987 1.00 90.62 95 LEU A N 1
ATOM 741 C CA . LEU A 1 95 ? 7.464 2.731 -8.322 1.00 90.62 95 LEU A CA 1
ATOM 742 C C . LEU A 1 95 ? 7.850 1.872 -7.128 1.00 90.62 95 LEU A C 1
ATOM 744 O O . LEU A 1 95 ? 8.880 2.079 -6.494 1.00 90.62 95 LEU A O 1
ATOM 748 N N . PHE A 1 96 ? 7.017 0.877 -6.843 1.00 91.75 96 PHE A N 1
ATOM 749 C CA . PHE A 1 96 ? 7.323 -0.168 -5.877 1.00 91.75 96 PHE A CA 1
ATOM 750 C C . PHE A 1 96 ? 7.817 -1.407 -6.622 1.00 91.75 96 PHE A C 1
ATOM 752 O O . PHE A 1 96 ? 7.036 -2.088 -7.289 1.00 91.75 96 PHE A O 1
ATOM 759 N N . GLU A 1 97 ? 9.116 -1.688 -6.534 1.00 90.50 97 GLU A N 1
ATOM 760 C CA . GLU A 1 97 ? 9.752 -2.824 -7.207 1.00 90.50 97 GLU A CA 1
ATOM 761 C C . GLU A 1 97 ? 9.535 -4.140 -6.437 1.00 90.50 97 GLU A C 1
ATOM 763 O O . GLU A 1 97 ? 9.708 -4.203 -5.220 1.00 90.50 97 GLU A O 1
ATOM 768 N N . GLY A 1 98 ? 9.171 -5.214 -7.145 1.00 88.44 98 GLY A N 1
ATOM 769 C CA . GLY A 1 98 ? 9.119 -6.565 -6.577 1.00 88.44 98 GLY A CA 1
ATOM 770 C C . GLY A 1 98 ? 10.501 -7.241 -6.490 1.00 88.44 98 GLY A C 1
ATOM 771 O O . GLY A 1 98 ? 11.454 -6.788 -7.124 1.00 88.44 98 GLY A O 1
ATOM 772 N N . PRO A 1 99 ? 10.632 -8.383 -5.786 1.00 91.50 99 PRO A N 1
ATOM 773 C CA . PRO A 1 99 ? 9.565 -9.147 -5.147 1.00 91.50 99 PRO A CA 1
ATOM 774 C C . PRO A 1 99 ? 9.226 -8.634 -3.742 1.00 91.50 99 PRO A C 1
ATOM 776 O O . PRO A 1 99 ? 10.090 -8.542 -2.874 1.00 91.50 99 PRO A O 1
ATOM 779 N N . GLY A 1 100 ? 7.948 -8.361 -3.490 1.00 92.25 100 GLY A N 1
ATOM 780 C CA . GLY A 1 100 ? 7.501 -7.831 -2.204 1.00 92.25 100 GLY A CA 1
ATOM 781 C C . GLY A 1 100 ? 5.986 -7.858 -2.059 1.00 92.25 100 GLY A C 1
ATOM 782 O O . GLY A 1 100 ? 5.257 -7.945 -3.043 1.00 92.25 100 GLY A O 1
ATOM 783 N N . THR A 1 101 ? 5.495 -7.808 -0.822 1.00 92.31 101 THR A N 1
ATOM 784 C CA . THR A 1 101 ? 4.061 -7.614 -0.563 1.00 92.31 101 THR A CA 1
ATOM 785 C C . THR A 1 101 ? 3.813 -6.129 -0.371 1.00 92.31 101 THR A C 1
ATOM 787 O O . THR A 1 101 ? 4.385 -5.528 0.537 1.00 92.31 101 THR A O 1
ATOM 790 N N . TYR A 1 102 ? 2.981 -5.547 -1.226 1.00 93.25 102 TYR A N 1
ATOM 791 C CA . TYR A 1 102 ? 2.584 -4.156 -1.099 1.00 93.25 102 TYR A CA 1
ATOM 792 C C . TYR A 1 102 ? 1.524 -4.026 -0.002 1.00 93.25 102 TYR A C 1
ATOM 794 O O . TYR A 1 102 ? 0.495 -4.710 -0.026 1.00 93.25 102 TYR A O 1
ATOM 802 N N . ILE A 1 103 ? 1.801 -3.164 0.977 1.00 92.12 103 ILE A N 1
ATOM 803 C CA . ILE A 1 103 ? 0.847 -2.791 2.019 1.00 92.12 103 ILE A CA 1
ATOM 804 C C . ILE A 1 103 ? 0.168 -1.506 1.540 1.00 92.12 103 ILE A C 1
ATOM 806 O O . ILE A 1 103 ? 0.868 -0.503 1.388 1.00 92.12 103 ILE A O 1
ATOM 810 N N . PRO A 1 104 ? -1.152 -1.520 1.295 1.00 91.94 104 PRO A N 1
ATOM 811 C CA . PRO A 1 104 ? -1.852 -0.327 0.852 1.00 91.94 104 PRO A CA 1
ATOM 812 C C . PRO A 1 104 ? -1.787 0.761 1.927 1.00 91.94 104 PRO A C 1
ATOM 814 O O . PRO A 1 104 ? -1.758 0.471 3.125 1.00 91.94 104 PRO A O 1
ATOM 817 N N . GLN A 1 105 ? -1.769 2.010 1.475 1.00 90.88 105 GLN A N 1
ATOM 818 C CA . GLN A 1 105 ? -1.874 3.216 2.295 1.00 90.88 105 GLN A CA 1
ATOM 819 C C . GLN A 1 105 ? -3.135 3.970 1.867 1.00 90.88 105 GLN A C 1
ATOM 821 O O . GLN A 1 105 ? -3.560 3.850 0.721 1.00 90.88 105 GLN A O 1
ATOM 826 N N . LYS A 1 106 ? -3.760 4.721 2.777 1.00 90.62 106 LYS A N 1
ATOM 827 C CA . LYS A 1 106 ? -5.015 5.437 2.480 1.00 90.62 106 LYS A CA 1
ATOM 828 C C . LYS A 1 106 ? -4.786 6.646 1.568 1.00 90.62 106 LYS A C 1
ATOM 830 O O . LYS A 1 106 ? -5.682 7.050 0.841 1.00 90.62 106 LYS A O 1
ATOM 835 N N . GLU A 1 107 ? -3.580 7.201 1.597 1.00 91.75 107 GLU A N 1
ATOM 836 C CA . GLU A 1 107 ? -3.167 8.367 0.820 1.00 91.75 107 GLU A CA 1
ATOM 837 C C . GLU A 1 107 ? -2.635 7.998 -0.572 1.00 91.75 107 GLU A C 1
ATOM 839 O O . GLU A 1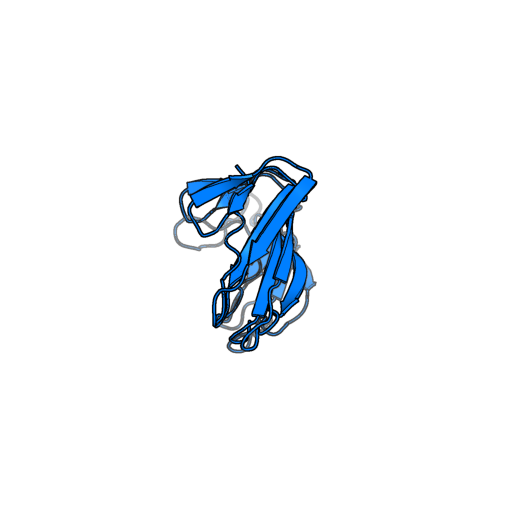 107 ? -2.368 8.890 -1.375 1.00 91.75 107 GLU A O 1
ATOM 844 N N . VAL A 1 108 ? -2.461 6.703 -0.866 1.00 92.94 108 VAL A N 1
ATOM 845 C CA . VAL A 1 108 ? -1.765 6.218 -2.065 1.00 92.94 108 VAL A CA 1
ATOM 846 C C . VAL A 1 108 ? -2.687 5.365 -2.924 1.00 92.94 108 VAL A C 1
ATOM 848 O O . VAL A 1 108 ? -3.273 4.387 -2.464 1.00 92.94 108 VAL A O 1
ATOM 851 N N . GLU A 1 109 ? -2.759 5.704 -4.205 1.00 92.75 109 GLU A N 1
ATOM 852 C CA . GLU A 1 109 ? -3.490 4.960 -5.223 1.00 92.75 109 GLU A CA 1
ATOM 853 C C . GLU A 1 109 ? -2.534 4.110 -6.073 1.00 92.75 109 GLU A C 1
ATOM 855 O O . GLU A 1 109 ? -1.441 4.545 -6.443 1.00 92.75 109 GLU A O 1
ATOM 860 N N . VAL A 1 110 ? -2.959 2.888 -6.410 1.00 93.06 110 VAL A N 1
ATOM 861 C CA . VAL A 1 110 ? -2.259 2.015 -7.363 1.00 93.06 110 VAL A CA 1
ATOM 862 C C . VAL A 1 110 ? -2.824 2.276 -8.760 1.00 93.06 110 VAL A C 1
ATOM 864 O O . VAL A 1 110 ? -3.962 1.903 -9.033 1.00 93.06 110 VAL A O 1
ATOM 867 N N . ILE A 1 111 ? -2.033 2.888 -9.645 1.00 92.25 111 ILE A N 1
ATOM 868 C CA . ILE A 1 111 ? -2.454 3.210 -11.019 1.00 92.25 111 ILE A CA 1
ATOM 869 C C . ILE A 1 111 ? -2.368 1.969 -11.903 1.00 92.25 111 ILE A C 1
ATOM 871 O O . ILE A 1 111 ? -3.352 1.537 -12.501 1.00 92.25 111 ILE A O 1
ATOM 875 N N . GLU A 1 112 ? -1.165 1.409 -12.023 1.00 91.88 112 GLU A N 1
ATOM 876 C CA . GLU A 1 112 ? -0.890 0.318 -12.950 1.00 91.88 112 GLU A CA 1
ATOM 877 C C . GLU A 1 112 ? 0.202 -0.620 -12.438 1.00 91.88 112 GLU A C 1
ATOM 879 O O . GLU A 1 112 ? 1.031 -0.274 -11.595 1.00 91.88 112 GLU A O 1
ATOM 884 N N . ILE A 1 113 ? 0.201 -1.842 -12.970 1.00 91.56 113 ILE A N 1
ATOM 885 C CA . ILE A 1 113 ? 1.258 -2.825 -12.738 1.00 91.56 113 ILE A CA 1
ATOM 886 C C . ILE A 1 113 ? 2.178 -2.799 -13.953 1.00 91.56 113 ILE A C 1
ATOM 888 O O . ILE A 1 113 ? 1.787 -3.199 -15.051 1.00 91.56 113 ILE A O 1
ATOM 892 N N . ILE A 1 114 ? 3.417 -2.363 -13.752 1.00 91.25 114 ILE A N 1
ATOM 893 C CA . ILE A 1 114 ? 4.431 -2.299 -14.798 1.00 91.25 114 ILE A CA 1
ATOM 894 C C . ILE A 1 114 ? 5.212 -3.611 -14.816 1.00 91.25 114 ILE A C 1
ATOM 896 O O . ILE A 1 114 ? 5.890 -3.984 -13.859 1.00 91.25 114 ILE A O 1
ATOM 900 N N . GLN A 1 115 ? 5.151 -4.314 -15.943 1.00 89.50 115 GLN A N 1
ATOM 901 C CA . GLN A 1 115 ? 6.040 -5.435 -16.242 1.00 89.50 115 GLN A CA 1
ATOM 902 C C . GLN A 1 115 ? 7.263 -4.896 -16.973 1.00 89.50 115 GLN A C 1
ATOM 904 O O . GLN A 1 115 ? 7.102 -4.117 -17.916 1.00 89.50 115 GLN A O 1
ATOM 909 N N . ALA A 1 116 ? 8.481 -5.309 -16.611 1.00 85.38 116 ALA A N 1
ATOM 910 C CA . ALA A 1 116 ? 9.614 -4.861 -17.420 1.00 85.38 116 ALA A CA 1
ATOM 911 C C . ALA A 1 116 ? 9.831 -5.722 -18.649 1.00 85.38 116 ALA A C 1
ATOM 913 O O . ALA A 1 116 ? 9.607 -6.932 -18.695 1.00 85.38 116 ALA A O 1
ATOM 914 N N . THR A 1 117 ? 10.327 -5.029 -19.661 1.00 86.50 117 THR A N 1
ATOM 915 C CA . THR A 1 117 ? 10.654 -5.588 -20.956 1.00 86.50 117 THR A CA 1
ATOM 916 C C . THR A 1 117 ? 12.067 -6.157 -20.926 1.00 86.50 117 THR A C 1
ATOM 918 O O . THR A 1 117 ? 13.029 -5.458 -20.605 1.00 86.50 117 THR A O 1
ATOM 921 N N . VAL A 1 118 ? 12.206 -7.432 -21.282 1.00 86.19 118 VAL A N 1
ATOM 922 C CA . VAL A 1 118 ? 13.509 -8.101 -21.362 1.00 86.19 118 VAL A CA 1
ATOM 923 C C . VAL A 1 118 ? 14.218 -7.703 -22.658 1.00 86.19 118 VAL A C 1
ATOM 925 O O . VAL A 1 118 ? 13.679 -7.890 -23.747 1.00 86.19 118 VAL A O 1
ATOM 928 N N . ILE A 1 119 ? 15.444 -7.188 -22.544 1.00 86.62 119 ILE A N 1
ATOM 929 C CA . ILE A 1 119 ? 16.287 -6.805 -23.686 1.00 86.62 119 ILE A CA 1
ATOM 930 C C . ILE A 1 119 ? 17.160 -7.998 -24.096 1.00 86.62 119 ILE A C 1
ATOM 932 O O . ILE A 1 119 ? 17.968 -8.475 -23.296 1.00 86.62 119 ILE A O 1
ATOM 936 N N . LYS A 1 120 ? 17.016 -8.485 -25.337 1.00 86.12 120 LYS A N 1
ATOM 937 C CA . LYS A 1 120 ? 17.889 -9.538 -25.892 1.00 86.12 120 LYS A CA 1
ATOM 938 C C . LYS A 1 120 ? 19.201 -8.952 -26.425 1.00 86.12 120 LYS A C 1
ATOM 940 O O . LYS A 1 120 ? 19.385 -7.740 -26.517 1.00 86.12 120 LYS A O 1
ATOM 945 N N . GLN A 1 121 ? 20.131 -9.824 -26.809 1.00 85.19 121 GLN A N 1
ATOM 946 C CA . GLN A 1 121 ? 21.377 -9.401 -27.443 1.00 85.19 121 GLN A CA 1
ATOM 947 C C . GLN A 1 121 ? 21.090 -8.622 -28.738 1.00 85.19 121 GLN A C 1
ATOM 949 O O . GLN A 1 121 ? 20.204 -8.996 -29.504 1.00 85.19 121 GLN A O 1
ATOM 954 N N . ASN A 1 122 ? 21.822 -7.525 -28.955 1.00 85.31 122 ASN A N 1
ATOM 955 C CA . ASN A 1 122 ? 21.633 -6.578 -30.063 1.00 85.31 122 ASN A CA 1
ATOM 956 C C . ASN A 1 122 ? 20.276 -5.845 -30.079 1.00 85.31 122 ASN A C 1
ATOM 958 O O . ASN A 1 122 ? 19.910 -5.260 -31.097 1.00 85.31 122 ASN A O 1
ATOM 962 N N . GLN A 1 123 ? 19.532 -5.843 -28.969 1.00 84.19 123 GLN A N 1
ATOM 963 C CA . GLN A 1 123 ? 18.324 -5.034 -28.810 1.00 84.19 123 GLN A CA 1
ATOM 964 C C . GLN A 1 123 ? 18.575 -3.835 -27.891 1.00 84.19 123 GLN A C 1
ATOM 966 O O . GLN A 1 123 ? 19.479 -3.844 -27.056 1.00 84.19 123 GLN A O 1
ATOM 971 N N . ALA A 1 124 ? 17.747 -2.802 -28.049 1.00 83.38 124 ALA A N 1
ATOM 972 C CA . ALA A 1 124 ? 17.759 -1.617 -27.205 1.00 83.38 124 ALA A CA 1
ATOM 973 C C . ALA A 1 124 ? 16.329 -1.152 -26.919 1.00 83.38 124 ALA A C 1
ATOM 975 O O . ALA A 1 124 ? 15.479 -1.187 -27.810 1.00 83.38 124 ALA A O 1
ATOM 976 N N . LEU A 1 125 ? 16.078 -0.658 -25.708 1.00 86.00 125 LEU A N 1
ATOM 977 C CA . LEU A 1 125 ? 14.830 0.022 -25.368 1.00 86.00 125 LEU A CA 1
ATOM 978 C C . LEU A 1 125 ? 14.963 1.514 -25.611 1.00 86.00 125 LEU A C 1
ATOM 980 O O . LEU A 1 125 ? 15.911 2.145 -25.146 1.00 86.00 125 LEU A O 1
ATOM 984 N N . ARG A 1 126 ? 13.989 2.082 -26.320 1.00 85.06 126 ARG A N 1
ATOM 985 C CA . ARG A 1 126 ? 13.853 3.526 -26.471 1.00 85.06 126 ARG A CA 1
ATOM 986 C C . ARG A 1 126 ? 12.876 4.036 -25.419 1.00 85.06 126 ARG A C 1
ATOM 988 O O . ARG A 1 126 ? 11.688 3.749 -25.507 1.00 85.06 126 ARG A O 1
ATOM 995 N N . LEU A 1 127 ? 13.377 4.806 -24.464 1.00 84.56 127 LEU A N 1
ATOM 996 C CA . LEU A 1 127 ? 12.577 5.451 -23.428 1.00 84.56 127 LEU A CA 1
ATOM 997 C C . LEU A 1 127 ? 12.416 6.938 -23.750 1.00 84.56 127 LEU A C 1
ATOM 999 O O . LEU A 1 127 ? 13.268 7.541 -24.408 1.00 84.56 127 LEU A O 1
ATOM 1003 N N . ARG A 1 128 ? 11.306 7.520 -23.302 1.00 85.00 128 ARG A N 1
ATOM 1004 C CA . ARG A 1 128 ? 11.040 8.958 -23.376 1.00 85.00 128 ARG A CA 1
ATOM 1005 C C . ARG A 1 128 ? 10.661 9.439 -21.981 1.00 85.00 128 ARG A C 1
ATOM 1007 O O . ARG A 1 128 ? 9.711 8.912 -21.410 1.00 85.00 128 ARG A O 1
ATOM 1014 N N . ALA A 1 129 ? 11.377 10.438 -21.476 1.00 83.06 129 ALA A N 1
ATOM 1015 C CA . ALA A 1 129 ? 11.054 11.075 -20.206 1.00 83.06 129 ALA A CA 1
ATOM 1016 C C . ALA A 1 129 ? 9.727 11.846 -20.329 1.00 83.06 129 ALA A C 1
ATOM 1018 O O . ALA A 1 129 ? 9.585 12.696 -21.216 1.00 83.06 129 ALA A O 1
ATOM 1019 N N . ARG A 1 130 ? 8.742 11.511 -19.483 1.00 83.50 130 ARG A N 1
ATOM 1020 C CA . ARG A 1 130 ? 7.448 12.218 -19.411 1.00 83.50 130 ARG A CA 1
ATOM 1021 C C . ARG A 1 130 ? 7.521 13.476 -18.545 1.00 83.50 130 ARG A C 1
ATOM 1023 O O . ARG A 1 130 ? 6.838 14.443 -18.854 1.00 83.50 130 ARG A O 1
ATOM 1030 N N . LYS A 1 131 ? 8.340 13.438 -17.497 1.00 81.94 131 LYS A N 1
ATOM 1031 C CA . LYS A 1 131 ? 8.652 14.539 -16.581 1.00 81.94 131 LYS A CA 1
ATOM 1032 C C . LYS A 1 131 ? 10.173 14.638 -16.450 1.00 81.94 131 LYS A C 1
ATOM 1034 O O . LYS A 1 131 ? 10.887 13.774 -16.970 1.00 81.94 131 LYS A O 1
ATOM 1039 N N . GLU A 1 132 ? 10.652 15.677 -15.782 1.00 80.31 132 GLU A N 1
ATOM 1040 C CA . GLU A 1 132 ? 12.059 15.776 -15.401 1.00 80.31 132 GLU A CA 1
ATOM 1041 C C . GLU A 1 132 ? 12.386 14.649 -14.426 1.00 80.31 132 GLU A C 1
ATOM 1043 O O . GLU A 1 132 ? 11.703 14.456 -13.422 1.00 80.31 132 GLU A O 1
ATOM 1048 N N . CYS A 1 133 ? 13.365 13.828 -14.783 1.00 78.00 133 CYS A N 1
ATOM 1049 C CA . CYS A 1 133 ? 13.688 12.636 -14.017 1.00 78.00 133 CYS A CA 1
ATOM 1050 C C . CYS A 1 133 ? 15.178 12.332 -14.083 1.00 78.00 133 CYS A C 1
ATOM 1052 O O . CYS A 1 133 ? 15.867 12.633 -15.066 1.00 78.00 133 CYS A O 1
ATOM 1054 N N . LEU A 1 134 ? 15.658 11.673 -13.037 1.00 80.50 134 LEU A N 1
ATOM 1055 C CA . LEU A 1 134 ? 16.987 11.094 -1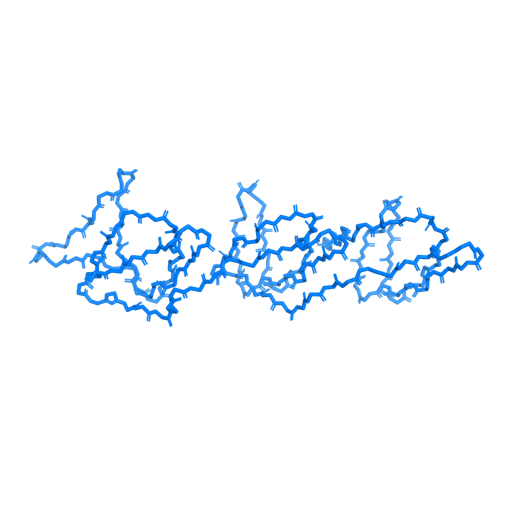3.003 1.00 80.50 134 LEU A CA 1
ATOM 1056 C C . LEU A 1 134 ? 16.936 9.697 -13.628 1.00 80.50 134 LEU A C 1
ATOM 1058 O O . LEU A 1 134 ? 16.159 8.839 -13.216 1.00 80.50 134 LEU A O 1
ATOM 1062 N N . ASP A 1 135 ? 17.759 9.463 -14.652 1.00 77.00 135 ASP A N 1
ATOM 1063 C CA . ASP A 1 135 ? 17.985 8.107 -15.152 1.00 77.00 135 ASP A CA 1
ATOM 1064 C C . ASP A 1 135 ? 18.668 7.253 -14.071 1.00 77.00 135 ASP A C 1
ATOM 1066 O O . ASP A 1 135 ? 19.407 7.755 -13.228 1.00 77.00 135 ASP A O 1
ATOM 1070 N N . ARG A 1 136 ? 18.546 5.925 -14.189 1.00 73.06 136 ARG A N 1
ATOM 1071 C CA . ARG A 1 136 ? 19.278 4.953 -13.347 1.00 73.06 136 ARG A CA 1
ATOM 1072 C C . ARG A 1 136 ? 20.800 5.167 -13.321 1.00 73.06 136 ARG A C 1
ATOM 1074 O O . ARG A 1 136 ? 21.443 4.821 -12.340 1.00 73.06 136 ARG A O 1
ATOM 1081 N N . ASP A 1 137 ? 21.367 5.725 -14.388 1.00 76.62 137 ASP A N 1
ATOM 1082 C CA . ASP A 1 137 ? 22.797 6.047 -14.478 1.00 76.62 137 ASP A CA 1
ATOM 1083 C C . ASP A 1 137 ? 23.150 7.386 -13.787 1.00 76.62 137 ASP A C 1
ATOM 1085 O O . ASP A 1 137 ? 24.255 7.896 -13.953 1.00 76.62 137 ASP A O 1
ATOM 1089 N N . GLY A 1 138 ? 22.203 7.993 -13.060 1.00 77.50 138 GLY A N 1
ATOM 1090 C CA . GLY A 1 138 ? 22.362 9.279 -12.376 1.00 77.50 138 GLY A CA 1
ATOM 1091 C C . GLY A 1 138 ? 22.351 10.489 -13.311 1.00 77.50 138 GLY A C 1
ATOM 1092 O O . GLY A 1 138 ? 22.773 11.574 -12.924 1.00 77.50 138 GLY A O 1
ATOM 1093 N N . LYS A 1 139 ? 21.910 10.319 -14.563 1.00 80.62 139 LYS A N 1
ATOM 1094 C CA . LYS A 1 139 ? 21.894 11.393 -15.558 1.00 80.62 139 LYS A CA 1
ATOM 1095 C C . LYS A 1 139 ? 20.552 12.116 -15.550 1.00 80.62 139 LYS A C 1
ATOM 1097 O O . LYS A 1 139 ? 19.523 11.497 -15.807 1.00 80.62 139 LYS A O 1
ATOM 1102 N N . GLU A 1 140 ? 20.583 13.424 -15.329 1.00 83.44 140 GLU A N 1
ATOM 1103 C CA . GLU A 1 140 ? 19.408 14.292 -15.427 1.00 83.44 140 GLU A CA 1
ATOM 1104 C C . GLU A 1 140 ? 18.851 14.322 -16.851 1.00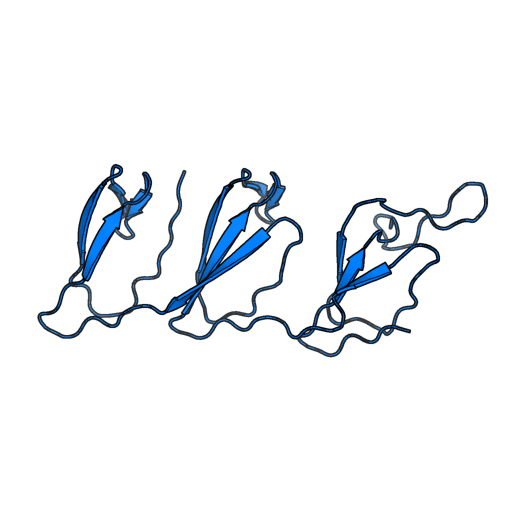 83.44 140 GLU A C 1
ATOM 1106 O O . GLU A 1 140 ? 19.591 14.438 -17.840 1.00 83.44 140 GLU A O 1
ATOM 1111 N N . ARG A 1 141 ? 17.526 14.206 -16.958 1.00 78.38 141 ARG A N 1
ATOM 1112 C CA . ARG A 1 141 ? 16.798 14.257 -18.223 1.00 78.38 141 ARG A CA 1
ATOM 1113 C C . ARG A 1 141 ? 15.680 15.277 -18.145 1.00 78.38 141 ARG A C 1
ATOM 1115 O O . ARG A 1 141 ? 14.844 15.234 -17.253 1.00 78.38 141 ARG A O 1
ATOM 1122 N N . VAL A 1 142 ? 15.648 16.137 -19.158 1.00 84.69 142 VAL A N 1
ATOM 1123 C CA . VAL A 1 142 ? 14.547 17.069 -19.395 1.00 84.69 142 VAL A CA 1
ATOM 1124 C C . VAL A 1 142 ? 13.359 16.363 -20.045 1.00 84.69 142 VAL A C 1
ATOM 1126 O O . VAL A 1 142 ? 13.512 15.357 -20.753 1.00 84.69 142 VAL A O 1
ATOM 1129 N N . THR A 1 143 ? 12.175 16.937 -19.851 1.00 80.50 143 THR A N 1
ATOM 1130 C CA . THR A 1 143 ? 10.920 16.490 -20.462 1.00 80.50 143 THR A CA 1
ATOM 1131 C C . THR A 1 143 ? 11.063 16.308 -21.977 1.00 80.50 143 THR A C 1
ATOM 1133 O O . THR A 1 143 ? 11.545 17.184 -22.692 1.00 80.50 143 THR A O 1
ATOM 1136 N N . GLY A 1 144 ? 10.658 15.142 -22.489 1.00 77.69 144 GLY A N 1
ATOM 1137 C CA . GLY A 1 144 ? 10.760 14.796 -23.912 1.00 77.69 144 GLY A CA 1
ATOM 1138 C C . GLY A 1 144 ? 12.112 14.216 -24.346 1.00 77.69 144 GLY A C 1
ATOM 1139 O O . GLY A 1 144 ? 12.227 13.735 -25.479 1.00 77.69 144 GLY A O 1
ATOM 1140 N N . GLY A 1 145 ? 13.110 14.178 -23.458 1.00 76.31 145 GLY A N 1
ATOM 1141 C CA . GLY A 1 145 ? 14.397 13.535 -23.706 1.00 76.31 145 GLY A CA 1
ATOM 1142 C C . GLY A 1 145 ? 14.242 12.056 -24.075 1.00 76.31 145 GLY A C 1
ATOM 1143 O O . GLY A 1 145 ? 13.491 11.312 -23.443 1.00 76.31 145 GLY A O 1
ATOM 1144 N N . VAL A 1 146 ? 14.950 11.621 -25.122 1.00 73.62 146 VAL A N 1
ATOM 1145 C CA . VAL A 1 146 ? 14.942 10.228 -25.589 1.00 73.62 146 VAL A CA 1
ATOM 1146 C C . VAL A 1 146 ? 16.200 9.515 -25.099 1.00 73.62 146 VAL A C 1
ATOM 1148 O O . VAL A 1 146 ? 17.315 9.959 -25.372 1.00 73.62 146 VAL A O 1
ATOM 1151 N N . LEU A 1 147 ? 16.026 8.371 -24.440 1.00 71.75 147 LEU A N 1
ATOM 1152 C CA . LEU A 1 147 ? 17.106 7.469 -24.043 1.00 71.75 147 LEU A CA 1
ATOM 1153 C C . LEU A 1 147 ? 17.048 6.188 -24.879 1.00 71.75 147 LEU A C 1
ATOM 1155 O O . LEU A 1 147 ? 15.969 5.670 -25.159 1.00 71.75 147 LEU A O 1
ATOM 1159 N N . LYS A 1 148 ? 18.213 5.650 -25.249 1.00 70.94 148 LYS A N 1
ATOM 1160 C CA . LYS A 1 148 ? 18.352 4.268 -25.721 1.00 70.94 148 LYS A CA 1
ATOM 1161 C C . LYS A 1 148 ? 19.118 3.470 -24.671 1.00 70.94 148 LYS A C 1
ATOM 1163 O O . LYS A 1 148 ? 20.227 3.857 -24.318 1.00 70.94 148 LYS A O 1
ATOM 1168 N N . ARG A 1 149 ? 18.545 2.370 -24.188 1.00 68.38 149 ARG A N 1
ATOM 1169 C CA . ARG A 1 149 ? 19.161 1.481 -23.196 1.00 68.38 149 ARG A CA 1
ATOM 1170 C C . ARG A 1 149 ? 19.481 0.129 -23.828 1.00 68.38 149 ARG A C 1
ATOM 1172 O O . ARG A 1 149 ? 18.576 -0.528 -24.328 1.00 68.38 149 ARG A O 1
ATOM 1179 N N . CYS A 1 150 ? 20.749 -0.281 -23.773 1.00 56.19 150 CYS A N 1
ATOM 1180 C CA . CYS A 1 150 ? 21.248 -1.578 -24.267 1.00 56.19 150 CYS A CA 1
ATOM 1181 C C . CYS A 1 150 ? 21.699 -2.527 -23.136 1.00 56.19 150 CYS A C 1
ATOM 1183 O O . CYS A 1 150 ? 22.386 -3.514 -23.398 1.00 56.19 150 CYS A O 1
ATOM 1185 N N . SER A 1 151 ? 21.383 -2.230 -21.870 1.00 57.28 151 SER A N 1
ATOM 1186 C CA . SER A 1 151 ? 21.832 -3.043 -20.733 1.00 57.28 151 SER A CA 1
ATOM 1187 C C . SER A 1 151 ? 21.152 -4.417 -20.723 1.00 57.28 151 SER A C 1
ATOM 1189 O O . SER A 1 151 ? 19.929 -4.511 -20.816 1.00 57.28 151 SER A O 1
ATOM 1191 N N . ARG A 1 152 ? 21.940 -5.488 -20.568 1.00 50.94 152 ARG A N 1
ATOM 1192 C CA . ARG A 1 152 ? 21.422 -6.841 -20.319 1.00 50.94 152 ARG A CA 1
ATOM 1193 C C . ARG A 1 152 ? 20.840 -6.902 -18.900 1.00 50.94 152 ARG A C 1
ATOM 1195 O O . ARG A 1 152 ? 21.561 -6.621 -17.951 1.00 50.94 152 ARG A O 1
ATOM 1202 N N . GLY A 1 153 ? 19.575 -7.303 -18.763 1.00 47.62 153 GLY A N 1
ATOM 1203 C CA . GLY A 1 153 ? 18.926 -7.523 -17.461 1.00 47.62 153 GLY A CA 1
ATOM 1204 C C . GLY A 1 153 ? 18.070 -6.361 -16.937 1.00 47.62 153 GLY A C 1
ATOM 1205 O O . GLY A 1 153 ? 18.049 -5.268 -17.503 1.00 47.62 153 GLY A O 1
ATOM 1206 N N . TRP A 1 154 ? 17.311 -6.656 -15.875 1.00 38.59 154 TRP A N 1
ATOM 1207 C CA . TRP A 1 154 ? 16.282 -5.801 -15.276 1.00 38.59 154 TRP A CA 1
ATOM 1208 C C . TRP A 1 154 ? 16.874 -4.504 -14.710 1.00 38.59 154 TRP A C 1
ATOM 1210 O O . TRP A 1 154 ? 17.602 -4.502 -13.719 1.00 38.59 154 TRP A O 1
ATOM 1220 N N . GLY A 1 155 ? 16.552 -3.386 -15.357 1.00 40.78 155 GLY A N 1
ATOM 1221 C CA . GLY A 1 155 ? 16.777 -2.054 -14.820 1.00 40.78 155 GLY A CA 1
ATOM 1222 C C . GLY A 1 155 ? 15.516 -1.598 -14.109 1.00 40.78 155 GLY A C 1
ATOM 1223 O O . GLY A 1 155 ? 14.686 -0.962 -14.749 1.00 40.78 155 GLY A O 1
ATOM 1224 N N . GLY A 1 156 ? 15.399 -1.934 -12.823 1.00 36.09 156 GLY A N 1
ATOM 1225 C CA . GLY A 1 156 ? 14.511 -1.265 -11.874 1.00 36.09 156 GLY A CA 1
ATOM 1226 C C . GLY A 1 156 ? 14.402 0.236 -12.159 1.00 36.09 156 GLY A C 1
ATOM 1227 O O . GLY A 1 156 ? 15.409 0.922 -12.409 1.00 36.09 156 GLY A O 1
ATOM 1228 N N . LEU A 1 157 ? 13.155 0.667 -12.266 1.00 39.50 157 LEU A N 1
ATOM 1229 C CA . LEU A 1 157 ? 12.729 2.019 -12.554 1.00 39.50 157 LEU A CA 1
ATOM 1230 C C . LEU A 1 157 ? 12.594 2.731 -11.204 1.00 39.50 157 LEU A C 1
ATOM 1232 O O . LEU A 1 157 ? 11.500 2.838 -10.667 1.00 39.50 157 LEU A O 1
ATOM 1236 N N . SER A 1 158 ? 13.702 3.242 -10.668 1.00 34.12 158 SER A N 1
ATOM 1237 C CA . SER A 1 158 ? 13.623 4.297 -9.655 1.00 34.12 158 SER A CA 1
ATOM 1238 C C . SER A 1 158 ? 13.340 5.593 -10.404 1.00 34.12 158 SER A C 1
ATOM 1240 O O . SER A 1 158 ? 14.251 6.203 -10.962 1.00 34.12 158 SER A O 1
ATOM 1242 N N . LEU A 1 159 ? 12.064 5.949 -10.530 1.00 38.69 159 LEU A N 1
ATOM 1243 C CA . LEU A 1 159 ? 11.663 7.300 -10.908 1.00 38.69 159 LEU A CA 1
ATOM 1244 C C . LEU A 1 159 ? 11.595 8.112 -9.616 1.00 38.69 159 LEU A C 1
ATOM 1246 O O . LEU A 1 159 ? 10.523 8.282 -9.051 1.00 38.69 159 LEU A O 1
ATOM 1250 N N . ASP A 1 160 ? 12.745 8.591 -9.146 1.00 32.34 160 ASP A N 1
ATOM 1251 C CA . ASP A 1 160 ? 12.752 9.751 -8.258 1.00 32.34 160 ASP A CA 1
ATOM 1252 C C . ASP A 1 160 ? 12.529 10.980 -9.150 1.00 32.34 160 ASP A C 1
ATOM 1254 O O . ASP A 1 160 ? 13.464 11.533 -9.739 1.00 32.34 160 ASP A O 1
ATOM 1258 N N . CYS A 1 161 ? 11.259 11.349 -9.333 1.00 28.89 161 CYS A N 1
ATOM 1259 C CA . CYS A 1 161 ? 10.897 12.700 -9.749 1.00 28.89 161 CYS A CA 1
ATOM 1260 C C . CYS A 1 161 ? 11.023 13.585 -8.507 1.00 28.89 161 CYS A C 1
ATOM 1262 O O . CYS A 1 161 ? 10.292 13.392 -7.539 1.00 28.89 161 CYS A O 1
ATOM 1264 N N . ARG A 1 162 ? 11.987 14.504 -8.531 1.00 33.03 162 ARG A N 1
ATOM 1265 C CA . ARG A 1 162 ? 12.084 15.599 -7.566 1.00 33.03 162 ARG A CA 1
ATOM 1266 C C . ARG A 1 162 ? 11.313 16.810 -8.062 1.00 33.03 162 ARG A C 1
ATOM 1268 O O . ARG A 1 162 ? 11.189 16.938 -9.301 1.00 33.03 162 ARG A O 1
#

Radius of gyration: 20.75 Å; chains: 1; bounding box: 44×31×59 Å

Organism: Cervus elaphus hippelaphus (NCBI:txid46360)

Secondary structure (DSSP, 8-state):
-B---TTEEEEEESPBPB-TTSPBPB-TTSPBPB-TT-EEEE-S-S-BPPPTT-EEEEEEEE-EEEPTTEEEEEEESS-EE-TTSPEEPTT-EEEEESSEEEPP-TTEEEEEEEEPPPPPTT--EEEE-SSSEE-TTS-EE-TT-EEEE--SS---------

Foldseek 3Di:
DAAADAQKKFKKAFAFDADPVRDFDADPVRATHTDHRDIDIDHGDDDDDDGVPIDGPGHIGGFDAAAAQKKWWKFFCAFDQDPVRDTDHHGDIWIGHDRDTDDDDPRMDGDDMDGDDAADPPGWDKDFACAFFQDPVRDTDHHGDIDIGRDGDDDDDGGPDD

InterPro domains:
  IPR002499 Major vault protein, N-terminal [PS51224] (7-67)
  IPR002499 Major vault protein, N-terminal [PS51224] (68-120)
  IPR039059 Major vault protein [PTHR14165] (1-145)
  IPR041134 Major vault protein repeat domain 2 [PF17794] (1-60)
  IPR041139 Major vault protein repeat domain [PF01505] (64-104)
  IPR041139 Major vault protein repeat domain [PF01505] (117-144)
  IPR043023 Major vault protein repeat domain superfamily [G3DSA:2.30.30.550] (64-115)
  IPR043023 Major vault protein repeat domain superfamily [G3DSA:2.30.30.550] (116-146)
  IPR043179 Major vault protein repeat domain 2 superfamily [G3DSA:2.30.30.560] (2-63)

pLDDT: mean 84.51, std 14.09, range [28.89, 95.31]